Protein AF-W2J9A5-F1 (afdb_monomer_lite)

Radius of gyration: 17.94 Å; chains: 1; bounding box: 37×24×53 Å

Organism: Phytophthora nicotianae (NCBI:txid4792)

Structure (mmCIF, N/CA/C/O backbone):
data_AF-W2J9A5-F1
#
_entry.id   AF-W2J9A5-F1
#
loop_
_atom_site.group_PDB
_atom_site.id
_atom_site.type_symbol
_atom_site.label_atom_id
_atom_site.label_alt_id
_atom_site.label_comp_id
_atom_site.label_asym_id
_atom_site.label_entity_id
_atom_site.label_seq_id
_atom_site.pdbx_PDB_ins_code
_atom_site.Cartn_x
_atom_site.Cartn_y
_atom_site.Cartn_z
_atom_site.occupancy
_atom_site.B_iso_or_equiv
_atom_site.auth_seq_id
_atom_site.auth_comp_id
_atom_site.auth_asym_id
_atom_site.auth_atom_id
_atom_site.pdbx_PDB_model_num
ATOM 1 N N . MET A 1 1 ? 6.295 -5.471 24.175 1.00 48.00 1 MET A N 1
ATOM 2 C CA . MET A 1 1 ? 6.392 -5.963 22.780 1.00 48.00 1 MET A CA 1
ATOM 3 C C . MET A 1 1 ? 5.055 -5.794 22.031 1.00 48.00 1 MET A C 1
ATOM 5 O O . MET A 1 1 ? 4.481 -6.780 21.601 1.00 48.00 1 MET A O 1
ATOM 9 N N . GLY A 1 2 ? 4.512 -4.571 21.902 1.00 56.16 2 GLY A N 1
ATOM 10 C CA . GLY A 1 2 ? 3.123 -4.379 21.416 1.00 56.16 2 GLY A CA 1
ATOM 11 C C . GLY A 1 2 ? 2.942 -3.525 20.153 1.00 56.16 2 GLY A C 1
ATOM 12 O O . GLY A 1 2 ? 1.965 -3.702 19.438 1.00 56.16 2 GLY A O 1
ATOM 13 N N . ALA A 1 3 ? 3.872 -2.615 19.850 1.00 57.38 3 ALA A N 1
ATOM 14 C CA . ALA A 1 3 ? 3.703 -1.646 18.758 1.00 57.38 3 ALA A CA 1
ATOM 15 C C . ALA A 1 3 ? 4.289 -2.104 17.408 1.00 57.38 3 ALA A C 1
ATOM 17 O O . ALA A 1 3 ? 3.843 -1.672 16.350 1.00 57.38 3 ALA A O 1
ATOM 18 N N . TYR A 1 4 ? 5.292 -2.986 17.423 1.00 57.38 4 TYR A N 1
ATOM 19 C CA . TYR A 1 4 ? 5.951 -3.448 16.195 1.00 57.38 4 TYR A CA 1
ATOM 20 C C . TYR A 1 4 ? 5.103 -4.472 15.431 1.00 57.38 4 TYR A C 1
ATOM 22 O O . TYR A 1 4 ? 5.041 -4.442 14.204 1.00 57.38 4 TYR A O 1
ATOM 30 N N . THR A 1 5 ? 4.393 -5.335 16.158 1.00 60.97 5 THR A N 1
ATOM 31 C CA . THR A 1 5 ? 3.461 -6.321 15.600 1.00 60.97 5 THR A CA 1
ATOM 32 C C . THR A 1 5 ? 2.259 -5.657 14.931 1.00 60.97 5 THR A C 1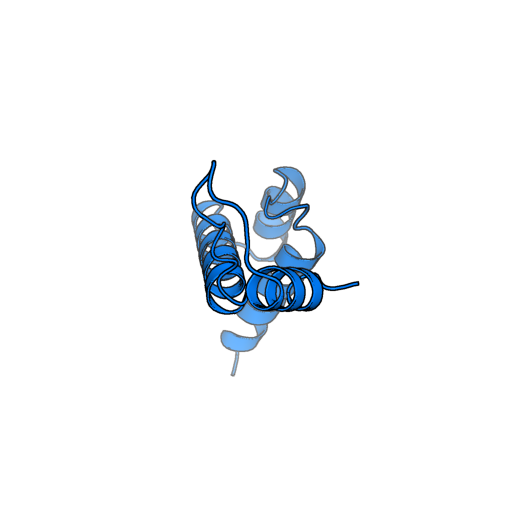
ATOM 34 O O . THR A 1 5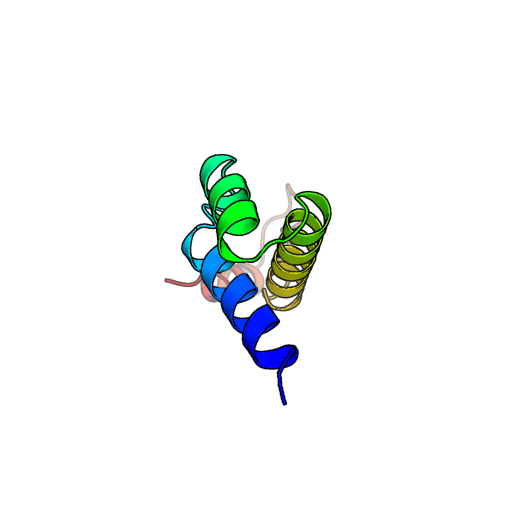 ? 1.860 -6.083 13.850 1.00 60.97 5 THR A O 1
ATOM 37 N N . SER A 1 6 ? 1.722 -4.572 15.502 1.00 73.00 6 SER A N 1
ATOM 38 C CA . SER A 1 6 ? 0.595 -3.848 14.899 1.00 73.00 6 SER A CA 1
ATOM 39 C C . SER A 1 6 ? 0.987 -3.140 13.600 1.00 73.00 6 SER A C 1
ATOM 41 O O . SER A 1 6 ? 0.248 -3.193 12.619 1.00 73.00 6 SER A O 1
ATOM 43 N N . LEU A 1 7 ? 2.180 -2.542 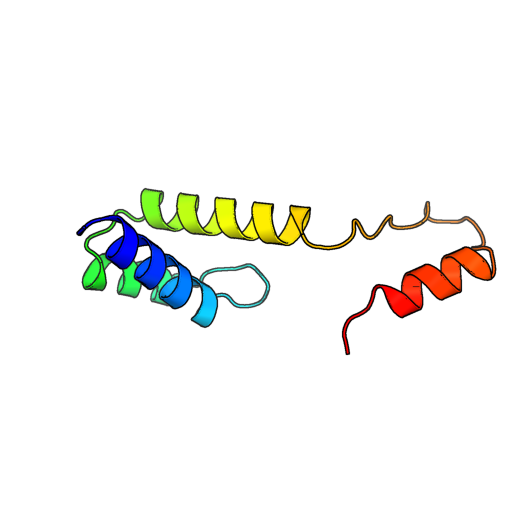13.545 1.00 76.19 7 LEU A N 1
ATOM 44 C CA . LEU A 1 7 ? 2.653 -1.835 12.354 1.00 76.19 7 LEU A CA 1
ATOM 45 C C . LEU A 1 7 ? 2.965 -2.801 11.199 1.00 76.19 7 LEU A C 1
ATOM 47 O O . LEU A 1 7 ? 2.642 -2.508 10.049 1.00 76.19 7 LEU A O 1
ATOM 51 N N . TYR A 1 8 ? 3.512 -3.981 11.504 1.00 81.88 8 TYR A N 1
ATOM 52 C CA . TYR A 1 8 ? 3.736 -5.041 10.517 1.00 81.88 8 TYR A CA 1
ATOM 53 C C . TYR A 1 8 ? 2.424 -5.548 9.892 1.00 81.88 8 TYR A C 1
ATOM 55 O O . TYR A 1 8 ? 2.332 -5.682 8.670 1.00 81.88 8 TYR A O 1
ATOM 63 N N . LEU A 1 9 ? 1.379 -5.748 10.704 1.00 85.38 9 LEU A N 1
ATOM 64 C CA . LEU A 1 9 ? 0.054 -6.154 10.222 1.00 85.38 9 LEU A CA 1
ATOM 65 C C . LEU A 1 9 ? -0.571 -5.108 9.292 1.00 85.38 9 LEU A C 1
ATOM 67 O O . LEU A 1 9 ? -1.100 -5.464 8.241 1.00 85.38 9 LEU A O 1
ATOM 71 N N . VAL A 1 10 ? -0.449 -3.819 9.625 1.00 84.19 10 VAL A N 1
ATOM 72 C CA . VAL A 1 10 ? -0.904 -2.719 8.757 1.00 84.19 10 VAL A CA 1
ATOM 73 C C . VAL A 1 10 ? -0.175 -2.755 7.414 1.00 84.19 10 VAL A C 1
ATOM 75 O O . VAL A 1 10 ? -0.798 -2.616 6.361 1.00 84.19 10 VAL A O 1
ATOM 78 N N . VAL A 1 11 ? 1.146 -2.953 7.428 1.00 84.00 11 VAL A N 1
ATOM 79 C CA . VAL A 1 11 ? 1.954 -3.013 6.203 1.00 84.00 11 VAL A CA 1
ATOM 80 C C . VAL A 1 11 ? 1.519 -4.181 5.319 1.00 84.00 11 VAL A C 1
ATOM 82 O O . VAL A 1 11 ? 1.309 -3.978 4.123 1.00 84.00 11 VAL A O 1
ATOM 85 N N . LEU A 1 12 ? 1.321 -5.373 5.889 1.00 86.44 12 LEU A N 1
ATOM 86 C CA . LEU A 1 12 ? 0.820 -6.539 5.155 1.00 86.44 12 LEU A CA 1
ATOM 87 C C . LEU A 1 12 ? -0.594 -6.312 4.605 1.00 86.44 12 LEU A C 1
ATOM 89 O O . LEU A 1 12 ? -0.863 -6.593 3.437 1.00 86.44 12 LEU A O 1
ATOM 93 N N . PHE A 1 13 ? -1.485 -5.747 5.419 1.00 88.19 13 PHE A N 1
ATOM 94 C CA . PHE A 1 13 ? -2.858 -5.435 5.032 1.00 88.19 13 PHE A CA 1
ATOM 95 C C . PHE A 1 13 ? -2.916 -4.490 3.826 1.00 88.19 13 PHE A C 1
ATOM 97 O O . PHE A 1 13 ? -3.705 -4.698 2.897 1.00 88.19 13 PHE A O 1
ATOM 104 N N . LEU A 1 14 ? -2.084 -3.443 3.843 1.00 86.31 14 LEU A N 1
ATOM 105 C CA . LEU A 1 14 ? -1.984 -2.468 2.762 1.00 86.31 14 LEU A CA 1
ATOM 106 C C . LEU A 1 14 ? -1.305 -3.070 1.529 1.00 86.31 14 LEU A C 1
ATOM 108 O O . LEU A 1 14 ? -1.735 -2.790 0.414 1.00 86.31 14 LEU A O 1
ATOM 112 N N . ALA A 1 15 ? -0.285 -3.912 1.716 1.00 83.75 15 ALA A N 1
ATOM 113 C CA . ALA A 1 15 ? 0.410 -4.613 0.641 1.00 83.75 15 ALA A CA 1
ATOM 114 C C . ALA A 1 15 ? -0.534 -5.515 -0.162 1.00 83.75 15 ALA A C 1
ATOM 116 O O . ALA A 1 15 ? -0.567 -5.419 -1.386 1.00 83.75 15 ALA A O 1
ATOM 117 N N . ALA A 1 16 ? -1.346 -6.323 0.523 1.00 85.81 16 ALA A N 1
ATOM 118 C CA . ALA A 1 16 ? -2.308 -7.226 -0.106 1.00 85.81 16 ALA A CA 1
ATOM 119 C C . ALA A 1 16 ? -3.382 -6.491 -0.929 1.00 85.81 16 ALA A C 1
ATOM 121 O O . ALA A 1 16 ? -3.972 -7.060 -1.841 1.00 85.81 16 ALA A O 1
ATOM 122 N N . ARG A 1 17 ? -3.638 -5.214 -0.618 1.00 85.31 17 ARG A N 1
ATOM 123 C CA . ARG A 1 17 ? -4.640 -4.371 -1.291 1.00 85.31 17 ARG A CA 1
ATOM 124 C C . ARG A 1 17 ? -4.021 -3.309 -2.203 1.00 85.31 17 ARG A C 1
ATOM 126 O O . ARG A 1 17 ? -4.727 -2.415 -2.677 1.00 85.31 17 ARG A O 1
ATOM 133 N N . ASN A 1 18 ? -2.712 -3.377 -2.430 1.00 81.75 18 ASN A N 1
ATOM 134 C CA . ASN A 1 18 ? -2.003 -2.469 -3.316 1.00 81.75 18 ASN A CA 1
ATOM 135 C C . ASN A 1 18 ? -2.027 -3.022 -4.744 1.00 81.75 18 ASN A C 1
ATOM 137 O O . ASN A 1 18 ? -1.459 -4.073 -5.026 1.00 81.75 18 ASN A O 1
ATOM 141 N N . VAL A 1 19 ? -2.660 -2.289 -5.659 1.00 78.75 19 VAL A N 1
ATOM 142 C CA . VAL A 1 19 ? -2.758 -2.676 -7.067 1.00 78.75 19 VAL A CA 1
ATOM 143 C C . VAL A 1 19 ? -1.896 -1.728 -7.890 1.00 78.75 19 VAL A C 1
ATOM 145 O O . VAL A 1 19 ? -2.166 -0.528 -7.958 1.00 78.75 19 VAL A O 1
ATOM 148 N N . ARG A 1 20 ? -0.843 -2.260 -8.528 1.00 76.75 20 ARG A N 1
ATOM 149 C CA . ARG A 1 20 ? 0.091 -1.497 -9.387 1.00 76.75 20 ARG A CA 1
ATOM 150 C C . ARG A 1 20 ? 0.705 -0.271 -8.688 1.00 76.75 20 ARG A C 1
ATOM 152 O O . ARG A 1 20 ? 0.843 0.791 -9.294 1.00 76.75 20 ARG A O 1
ATOM 159 N N . GLY A 1 21 ? 1.032 -0.398 -7.403 1.00 74.00 21 GLY A N 1
ATOM 160 C CA . GLY A 1 21 ? 1.615 0.687 -6.607 1.00 74.00 21 GLY A CA 1
ATOM 161 C C . GLY A 1 21 ? 0.603 1.732 -6.120 1.00 74.00 21 GLY A C 1
ATOM 162 O O . GLY A 1 21 ? 1.008 2.755 -5.570 1.00 74.00 21 GLY A O 1
ATOM 163 N N . LYS A 1 22 ? -0.706 1.504 -6.305 1.00 78.56 22 LYS A N 1
ATOM 164 C CA . LYS A 1 22 ? -1.776 2.387 -5.833 1.00 78.56 22 LYS A CA 1
ATOM 165 C C . LYS A 1 22 ? -2.666 1.687 -4.807 1.00 78.56 22 LYS A C 1
ATOM 167 O O . LYS A 1 22 ? -3.221 0.618 -5.048 1.00 78.56 22 LYS A O 1
ATOM 172 N N . LEU A 1 23 ? -2.865 2.360 -3.676 1.00 83.62 23 LEU A N 1
ATOM 173 C CA . LEU A 1 23 ? -3.876 2.010 -2.681 1.00 83.62 23 LEU A CA 1
ATOM 174 C C . LEU A 1 23 ? -5.216 2.640 -3.061 1.00 83.62 23 LEU A C 1
ATOM 176 O O . LEU A 1 23 ? -5.338 3.864 -3.165 1.00 83.62 23 LEU A O 1
ATOM 180 N N . LEU A 1 24 ? -6.230 1.800 -3.254 1.00 86.06 24 LEU A N 1
ATOM 181 C CA . LEU A 1 24 ? -7.585 2.252 -3.551 1.00 86.06 24 LEU A CA 1
ATOM 182 C C . LEU A 1 24 ? -8.224 2.914 -2.324 1.00 86.06 24 LEU A C 1
ATOM 184 O O . LEU A 1 24 ? -7.926 2.571 -1.180 1.00 86.06 24 LEU A O 1
ATOM 188 N N . ARG A 1 25 ? -9.160 3.844 -2.560 1.00 86.00 25 ARG A N 1
ATOM 189 C CA . ARG A 1 25 ? -9.852 4.574 -1.483 1.00 86.00 25 ARG A CA 1
ATOM 190 C C . ARG A 1 25 ? -10.538 3.631 -0.490 1.00 86.00 25 ARG A C 1
ATOM 192 O O . ARG A 1 25 ? -10.455 3.886 0.705 1.00 86.00 25 ARG A O 1
ATOM 199 N N . GLY A 1 26 ? -11.143 2.545 -0.976 1.00 87.94 26 GLY A N 1
ATOM 200 C CA . GLY A 1 26 ? -11.765 1.523 -0.128 1.00 87.94 26 GLY A CA 1
ATOM 201 C C . GLY A 1 26 ? -10.770 0.897 0.847 1.00 87.94 26 GLY A C 1
ATOM 202 O O . GLY A 1 26 ? -11.004 0.926 2.045 1.00 87.94 26 GLY A O 1
ATOM 203 N N . ALA A 1 27 ? -9.606 0.458 0.356 1.00 86.62 27 ALA A N 1
ATOM 204 C CA . ALA A 1 27 ? -8.553 -0.119 1.193 1.00 86.62 27 ALA A CA 1
ATOM 205 C C . ALA A 1 27 ? -8.041 0.859 2.263 1.00 86.62 27 ALA A C 1
ATOM 207 O O . ALA A 1 27 ? -7.763 0.455 3.388 1.00 86.62 27 ALA A O 1
ATOM 208 N N . ILE A 1 28 ? -7.957 2.151 1.928 1.00 87.81 28 ILE A N 1
ATOM 209 C CA . ILE A 1 28 ? -7.595 3.200 2.887 1.00 87.81 28 ILE A CA 1
ATOM 210 C C . ILE A 1 28 ? -8.676 3.333 3.965 1.00 87.81 28 ILE A C 1
ATOM 212 O O . ILE A 1 28 ? -8.342 3.350 5.142 1.00 87.81 28 ILE A O 1
ATOM 216 N N . CYS A 1 29 ? -9.955 3.405 3.589 1.00 88.69 29 CYS A N 1
ATOM 217 C CA . CYS A 1 29 ? -11.056 3.499 4.550 1.00 88.69 29 CYS A CA 1
ATOM 218 C C . CYS A 1 29 ? -11.127 2.274 5.471 1.00 88.69 29 CYS A C 1
ATOM 220 O O . CYS A 1 29 ? -11.262 2.438 6.679 1.00 88.69 29 CYS A O 1
ATOM 222 N N . THR A 1 30 ? -10.964 1.064 4.932 1.00 90.31 30 THR A N 1
ATOM 223 C CA . THR A 1 30 ? -10.925 -0.158 5.743 1.00 90.31 30 THR A CA 1
ATOM 224 C C . THR A 1 30 ? -9.748 -0.136 6.717 1.00 90.31 30 THR A C 1
ATOM 226 O O . THR A 1 30 ? -9.937 -0.398 7.898 1.00 90.31 30 THR A O 1
ATOM 229 N N . ALA A 1 31 ? -8.558 0.280 6.269 1.00 87.94 31 ALA A N 1
ATOM 230 C CA . ALA A 1 31 ? -7.397 0.391 7.150 1.00 87.94 31 ALA A CA 1
ATOM 231 C C . ALA A 1 31 ? -7.575 1.450 8.256 1.00 87.94 31 ALA A C 1
ATOM 233 O O . ALA A 1 31 ? -7.079 1.271 9.365 1.00 87.94 31 ALA A O 1
ATOM 234 N N . MET A 1 32 ? -8.281 2.551 7.976 1.00 89.44 32 MET A N 1
ATOM 235 C CA . MET A 1 32 ? -8.595 3.557 8.996 1.00 89.44 32 MET A CA 1
ATOM 236 C C . MET A 1 32 ? -9.501 2.982 10.089 1.00 89.44 32 MET A C 1
ATOM 238 O O . MET A 1 32 ? -9.264 3.247 11.263 1.00 89.44 32 MET A O 1
ATOM 242 N N . ASN A 1 33 ? -10.502 2.187 9.702 1.00 89.50 33 ASN A N 1
ATOM 243 C CA . ASN A 1 33 ? -11.465 1.605 10.634 1.00 89.50 33 ASN A CA 1
ATOM 244 C C . ASN A 1 33 ? -10.869 0.446 11.444 1.00 89.50 33 ASN A C 1
ATOM 246 O O . ASN A 1 33 ? -11.087 0.376 12.646 1.00 89.50 33 ASN A O 1
ATOM 250 N N . GLU A 1 34 ? -10.107 -0.445 10.805 1.00 89.06 34 GLU A N 1
ATOM 251 C CA . GLU A 1 34 ? -9.556 -1.637 11.465 1.00 89.06 34 GLU A CA 1
ATOM 252 C C . GLU A 1 34 ? -8.342 -1.328 12.349 1.00 89.06 34 GLU A C 1
ATOM 254 O O . GLU A 1 34 ? -8.189 -1.918 13.414 1.00 89.06 34 GLU A O 1
ATOM 259 N N . PHE A 1 35 ? -7.481 -0.396 11.929 1.00 86.06 35 PHE A N 1
ATOM 260 C CA . PHE A 1 35 ? -6.224 -0.109 12.632 1.00 86.06 35 PHE A CA 1
ATOM 261 C C . PHE A 1 35 ? -6.231 1.226 13.382 1.00 86.06 35 PHE A C 1
ATOM 263 O O . PHE A 1 35 ? -5.214 1.592 13.966 1.00 86.06 35 PHE A O 1
ATOM 270 N N . ILE A 1 36 ? -7.350 1.964 13.363 1.00 86.69 36 ILE A N 1
ATOM 271 C CA . ILE A 1 36 ? -7.505 3.274 14.025 1.00 86.69 36 ILE A CA 1
ATOM 272 C C . ILE A 1 36 ? -6.364 4.229 13.617 1.00 86.69 36 ILE A C 1
ATOM 274 O O . ILE A 1 36 ? -5.782 4.967 14.412 1.00 86.69 36 ILE A O 1
ATOM 278 N N . LEU A 1 37 ? -5.996 4.189 12.335 1.00 85.31 37 LEU A N 1
ATOM 279 C CA . LEU A 1 37 ? -4.946 5.033 11.777 1.00 85.31 37 LEU A CA 1
ATOM 280 C C . LEU A 1 37 ? -5.550 6.186 10.995 1.00 85.31 37 LEU A C 1
ATOM 282 O O . LEU A 1 37 ? -6.518 6.037 10.253 1.00 85.31 37 LEU A O 1
ATOM 286 N N . SER A 1 38 ? -4.911 7.350 11.084 1.00 89.31 38 SER A N 1
ATOM 287 C CA . SER A 1 38 ? -5.277 8.461 10.216 1.00 89.31 38 SER A CA 1
ATOM 288 C C . SER A 1 38 ? -4.960 8.137 8.752 1.00 89.31 38 SER A C 1
ATOM 290 O O . SER A 1 38 ? -3.977 7.459 8.424 1.00 89.31 38 SER A O 1
ATOM 292 N N . ARG A 1 39 ? -5.741 8.720 7.838 1.00 86.62 39 ARG A N 1
ATOM 293 C CA . ARG A 1 39 ? -5.478 8.658 6.393 1.00 86.62 39 ARG A CA 1
ATOM 294 C C . ARG A 1 39 ? -4.045 9.072 6.038 1.00 86.62 39 ARG A C 1
ATOM 296 O O . ARG A 1 39 ? -3.447 8.514 5.119 1.00 86.62 39 ARG A O 1
ATOM 303 N N . ASN A 1 40 ? -3.501 10.052 6.760 1.00 87.75 40 ASN A N 1
ATOM 304 C CA . ASN A 1 40 ? -2.147 10.557 6.548 1.00 87.75 40 ASN A CA 1
ATOM 305 C C . ASN A 1 40 ? -1.087 9.523 6.940 1.00 87.75 40 ASN A C 1
ATOM 307 O O . ASN A 1 40 ? -0.115 9.356 6.205 1.00 87.75 40 ASN A O 1
ATOM 311 N N . CYS A 1 41 ? -1.293 8.789 8.037 1.00 86.62 41 CYS A N 1
ATOM 312 C CA . CYS A 1 41 ? -0.410 7.690 8.432 1.00 86.62 41 CYS A CA 1
ATOM 313 C C . CYS A 1 41 ? -0.383 6.590 7.365 1.00 86.62 41 CYS A C 1
ATOM 315 O O . CYS A 1 41 ? 0.692 6.197 6.922 1.00 86.62 41 CYS A O 1
ATOM 317 N N . ILE A 1 42 ? -1.551 6.163 6.876 1.00 86.38 42 ILE A N 1
ATOM 318 C CA . ILE A 1 42 ? -1.659 5.128 5.833 1.00 86.38 42 ILE A CA 1
ATOM 319 C C . ILE A 1 42 ? -0.942 5.556 4.547 1.00 86.38 42 ILE A C 1
ATOM 321 O O . ILE A 1 42 ? -0.200 4.770 3.958 1.00 86.38 42 ILE A O 1
ATOM 325 N N . LYS A 1 43 ? -1.108 6.818 4.127 1.00 83.94 43 LYS A N 1
ATOM 326 C CA . LYS A 1 43 ? -0.381 7.364 2.972 1.00 83.94 43 LYS A CA 1
ATOM 327 C C . LYS A 1 43 ? 1.132 7.332 3.177 1.00 83.94 43 LYS A C 1
ATOM 329 O O . LYS A 1 43 ? 1.838 6.922 2.264 1.00 83.94 43 LYS A O 1
ATOM 334 N N . LYS A 1 44 ? 1.631 7.730 4.354 1.00 84.75 44 LYS A N 1
ATOM 335 C CA . LYS A 1 44 ? 3.070 7.683 4.668 1.00 84.75 44 LYS A CA 1
ATOM 336 C C . LYS A 1 44 ? 3.612 6.256 4.604 1.00 84.75 44 LYS A C 1
ATOM 338 O O . LYS A 1 44 ? 4.628 6.039 3.955 1.00 84.75 44 LYS A O 1
ATOM 343 N N . ILE A 1 45 ? 2.907 5.292 5.198 1.00 83.81 45 ILE A N 1
ATOM 344 C CA . ILE A 1 45 ? 3.276 3.868 5.150 1.00 83.81 45 ILE A CA 1
ATOM 345 C C . ILE A 1 45 ? 3.314 3.371 3.697 1.00 83.81 45 ILE A C 1
ATOM 347 O O . ILE A 1 45 ? 4.284 2.738 3.283 1.00 83.81 45 ILE A O 1
ATOM 351 N N . GLY A 1 46 ? 2.303 3.720 2.896 1.00 80.31 46 GLY A N 1
ATOM 352 C CA . GLY A 1 46 ? 2.265 3.396 1.470 1.00 80.31 46 GLY A CA 1
ATOM 353 C C . GLY A 1 46 ? 3.437 3.996 0.684 1.00 80.31 46 GLY A C 1
ATOM 354 O O . GLY A 1 46 ? 4.067 3.285 -0.094 1.00 80.31 46 GLY A O 1
ATOM 355 N N . CYS A 1 47 ? 3.771 5.271 0.908 1.00 76.94 47 CYS A N 1
ATOM 356 C CA . CYS A 1 47 ? 4.900 5.934 0.249 1.00 76.94 47 CYS A CA 1
ATOM 357 C C . CYS A 1 47 ? 6.247 5.309 0.626 1.00 76.94 47 CYS A C 1
ATOM 359 O O . CYS A 1 47 ? 7.067 5.077 -0.257 1.00 76.94 47 CYS A O 1
ATOM 361 N N . ILE A 1 48 ? 6.466 5.009 1.912 1.00 76.69 48 ILE A N 1
ATOM 362 C CA . ILE A 1 48 ? 7.690 4.342 2.381 1.00 76.69 48 ILE A CA 1
ATOM 363 C C . ILE A 1 48 ? 7.838 2.988 1.690 1.00 76.69 48 ILE A C 1
ATOM 365 O O . ILE A 1 48 ? 8.920 2.671 1.211 1.00 76.69 48 ILE A O 1
ATOM 369 N N . ARG A 1 49 ? 6.748 2.221 1.560 1.00 72.62 49 ARG A N 1
ATOM 370 C CA . ARG A 1 49 ? 6.775 0.936 0.859 1.00 72.62 49 ARG A CA 1
ATOM 371 C C . ARG A 1 49 ? 7.108 1.087 -0.621 1.00 72.62 49 ARG A C 1
ATOM 373 O O . ARG A 1 49 ? 8.003 0.408 -1.089 1.00 72.62 49 ARG A O 1
ATOM 380 N N . VAL A 1 50 ? 6.454 2.002 -1.338 1.00 69.12 50 VAL A N 1
ATOM 381 C CA . VAL A 1 50 ? 6.769 2.261 -2.757 1.00 69.12 50 VAL A CA 1
ATOM 382 C C . VAL A 1 50 ? 8.229 2.689 -2.926 1.00 69.12 50 VAL A C 1
ATOM 384 O O . VAL A 1 50 ? 8.879 2.284 -3.883 1.00 69.12 50 VAL A O 1
ATOM 387 N N . MET A 1 51 ? 8.763 3.474 -1.990 1.00 64.56 51 MET A N 1
ATOM 388 C CA . MET A 1 51 ? 10.165 3.878 -1.991 1.00 64.56 51 MET A CA 1
ATOM 389 C C . MET A 1 51 ? 11.103 2.702 -1.687 1.00 64.56 51 MET A C 1
ATOM 391 O O . MET A 1 51 ? 12.106 2.557 -2.371 1.00 64.56 51 MET A O 1
ATOM 395 N N . MET A 1 52 ? 10.775 1.827 -0.734 1.00 61.75 52 MET A N 1
ATOM 396 C CA . MET A 1 52 ? 11.547 0.607 -0.465 1.00 61.75 52 MET A CA 1
ATOM 397 C C . MET A 1 52 ? 11.489 -0.381 -1.632 1.00 61.75 52 MET A C 1
ATOM 399 O O . MET A 1 52 ? 12.517 -0.944 -1.994 1.00 61.75 52 MET A O 1
ATOM 403 N N . ASP A 1 53 ? 10.331 -0.543 -2.269 1.00 62.81 53 ASP A N 1
ATOM 404 C CA . ASP A 1 53 ? 10.159 -1.341 -3.486 1.00 62.81 53 ASP A CA 1
ATOM 405 C C . ASP A 1 53 ? 10.985 -0.734 -4.639 1.00 62.81 53 ASP A C 1
ATOM 407 O O . ASP A 1 53 ? 11.626 -1.456 -5.391 1.00 62.81 53 ASP A O 1
ATOM 411 N N . ALA A 1 54 ? 11.052 0.598 -4.752 1.00 58.00 54 ALA A N 1
ATOM 412 C CA . ALA A 1 54 ? 11.877 1.286 -5.750 1.00 58.00 54 ALA A CA 1
ATOM 413 C C . ALA A 1 54 ? 13.388 1.213 -5.463 1.00 58.00 54 ALA A C 1
ATOM 415 O O . ALA A 1 54 ? 14.184 1.255 -6.399 1.00 58.00 54 ALA A O 1
ATOM 416 N N . LEU A 1 55 ? 13.784 1.128 -4.189 1.00 57.12 55 LEU A N 1
ATOM 417 C CA . LEU A 1 55 ? 15.177 0.962 -3.763 1.00 57.12 55 LEU A CA 1
ATOM 418 C C . LEU A 1 55 ? 15.649 -0.494 -3.874 1.00 57.12 55 LEU A C 1
ATOM 420 O O . LEU A 1 55 ? 16.821 -0.729 -4.148 1.00 57.12 55 LEU A O 1
ATOM 424 N N . SER A 1 56 ? 14.754 -1.455 -3.638 1.00 58.03 56 SER A N 1
ATOM 425 C CA . SER A 1 56 ? 15.036 -2.894 -3.739 1.00 58.03 56 SER A CA 1
ATOM 426 C C . SER A 1 56 ? 14.896 -3.424 -5.161 1.00 58.03 56 SER A C 1
ATOM 428 O O . SER A 1 56 ? 15.555 -4.402 -5.512 1.00 58.03 56 SER A O 1
ATOM 430 N N . ALA A 1 57 ? 14.089 -2.775 -6.004 1.00 54.59 57 ALA A N 1
ATOM 431 C CA . ALA A 1 57 ? 14.087 -3.058 -7.425 1.00 54.59 57 ALA A CA 1
ATOM 432 C C . ALA A 1 57 ? 15.473 -2.716 -7.994 1.00 54.59 57 ALA A C 1
ATOM 434 O O . ALA A 1 57 ? 15.913 -1.568 -7.855 1.00 54.59 57 ALA A O 1
ATOM 435 N N . PRO A 1 58 ? 16.167 -3.661 -8.662 1.00 51.41 58 PRO A N 1
ATOM 436 C CA . PRO A 1 58 ? 17.381 -3.330 -9.389 1.00 51.41 58 PRO A CA 1
ATOM 437 C C . PRO A 1 58 ? 17.033 -2.181 -10.326 1.00 51.41 58 PRO A C 1
ATOM 439 O O . PRO A 1 58 ? 16.076 -2.267 -11.102 1.00 51.41 58 PRO A O 1
ATOM 442 N N . LYS A 1 59 ? 17.743 -1.060 -10.163 1.00 51.12 59 LYS A N 1
ATOM 443 C CA . LYS A 1 59 ? 17.482 0.191 -10.871 1.00 51.12 59 LYS A CA 1
ATOM 444 C C . LYS A 1 59 ? 17.490 -0.120 -12.362 1.00 51.12 59 LYS A C 1
ATOM 446 O O . LYS A 1 59 ? 18.558 -0.213 -12.958 1.00 51.12 59 LYS A O 1
ATOM 451 N N . ARG A 1 60 ? 16.308 -0.303 -12.963 1.00 55.06 60 ARG A N 1
ATOM 452 C CA . ARG A 1 60 ? 16.165 -0.470 -14.410 1.00 55.06 60 ARG A CA 1
ATOM 453 C C . ARG A 1 60 ? 16.595 0.851 -15.025 1.00 55.06 60 ARG A C 1
ATOM 455 O O . ARG A 1 60 ? 15.790 1.774 -15.151 1.00 55.06 60 ARG A O 1
ATOM 462 N N . MET A 1 61 ? 17.886 0.980 -15.319 1.00 55.12 61 MET A N 1
ATOM 463 C CA . MET A 1 61 ? 18.391 2.077 -16.123 1.00 55.12 61 MET A CA 1
ATOM 464 C C . MET A 1 61 ? 17.7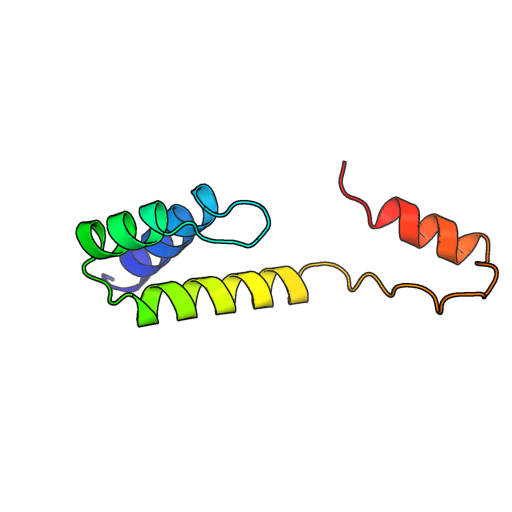13 1.934 -17.473 1.00 55.12 61 MET A C 1
ATOM 466 O O . MET A 1 61 ? 18.029 1.038 -18.250 1.00 55.12 61 MET A O 1
ATOM 470 N N . GLN A 1 62 ? 16.726 2.790 -17.731 1.00 59.72 62 GLN A N 1
ATOM 471 C CA . GLN A 1 62 ? 16.203 2.895 -19.077 1.00 59.72 62 GLN A CA 1
ATOM 472 C C . GLN A 1 62 ? 17.350 3.407 -19.951 1.00 59.72 62 GLN A C 1
ATOM 474 O O . GLN A 1 62 ? 17.915 4.465 -19.645 1.00 59.72 62 GLN A O 1
ATOM 479 N N . PRO A 1 63 ? 17.731 2.674 -21.005 1.00 59.97 63 PRO A N 1
ATOM 480 C CA . PRO A 1 63 ? 18.754 3.152 -21.912 1.00 59.97 63 PRO A CA 1
ATOM 481 C C . PRO A 1 63 ? 18.296 4.470 -22.538 1.00 59.97 63 PRO A C 1
ATOM 483 O O . PRO A 1 63 ? 17.106 4.676 -22.795 1.00 59.97 63 PRO A O 1
ATOM 486 N N . LYS A 1 64 ? 19.240 5.392 -22.762 1.00 65.56 64 LYS A N 1
ATOM 487 C CA . LYS A 1 64 ? 18.950 6.689 -23.389 1.00 65.56 64 LYS A CA 1
ATOM 488 C C . LYS A 1 64 ? 18.210 6.448 -24.714 1.00 65.56 64 LYS A C 1
ATOM 490 O O . LYS A 1 64 ? 18.731 5.762 -25.595 1.00 65.56 64 LYS A O 1
ATOM 495 N N . ARG A 1 65 ? 16.992 6.997 -24.839 1.00 63.75 65 ARG A N 1
ATOM 496 C CA . ARG A 1 6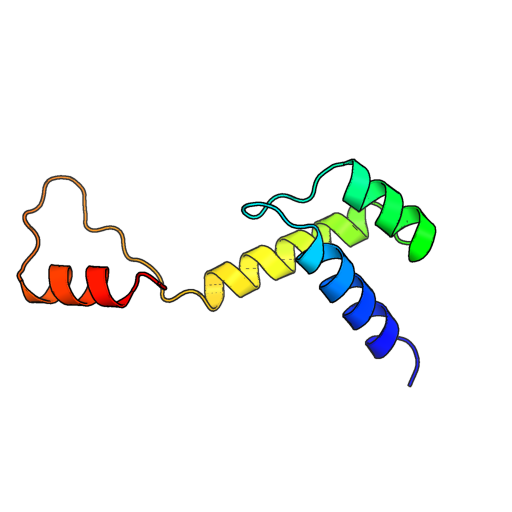5 ? 16.156 6.876 -26.048 1.00 63.75 65 ARG A CA 1
ATOM 497 C C . ARG A 1 65 ? 16.967 7.260 -27.290 1.00 63.75 65 ARG A C 1
ATOM 499 O O . ARG A 1 65 ? 17.602 8.309 -27.302 1.00 63.75 65 ARG A O 1
ATOM 506 N N . GLY A 1 66 ? 16.917 6.416 -28.321 1.00 67.38 66 GLY A N 1
ATOM 507 C CA . GLY A 1 66 ? 17.547 6.667 -29.624 1.00 67.38 66 GLY A CA 1
ATOM 508 C C . GLY A 1 66 ? 18.945 6.070 -29.818 1.00 67.38 66 GLY A C 1
ATOM 509 O O . GLY A 1 66 ? 19.473 6.141 -30.923 1.00 67.38 66 GLY A O 1
ATOM 510 N N . ARG A 1 67 ? 19.543 5.441 -28.798 1.00 75.69 67 ARG A N 1
ATOM 511 C CA . ARG A 1 67 ? 20.810 4.705 -28.943 1.00 75.69 67 ARG A CA 1
ATOM 512 C C . ARG A 1 67 ? 20.545 3.214 -29.178 1.00 75.69 67 ARG A C 1
ATOM 514 O O . ARG A 1 67 ? 19.702 2.626 -28.506 1.00 75.69 67 ARG A O 1
ATOM 521 N N . ARG A 1 68 ? 21.295 2.587 -30.096 1.00 74.75 68 ARG A N 1
ATOM 522 C CA . ARG A 1 68 ? 21.339 1.119 -30.213 1.00 74.75 68 ARG A CA 1
ATOM 523 C C . ARG A 1 68 ? 21.989 0.522 -28.965 1.00 74.75 68 ARG A C 1
ATOM 525 O O . ARG A 1 68 ? 23.105 0.902 -28.615 1.00 74.75 68 ARG A O 1
ATOM 532 N N . LEU A 1 69 ? 21.278 -0.401 -28.327 1.00 75.44 69 LEU A N 1
ATOM 533 C CA . LEU A 1 69 ? 21.788 -1.198 -27.218 1.00 75.44 69 LEU A CA 1
ATOM 534 C C . LEU A 1 69 ? 22.838 -2.190 -27.716 1.00 75.44 69 LEU A C 1
ATOM 536 O O . LEU A 1 69 ? 22.695 -2.769 -28.795 1.00 75.44 69 LEU A O 1
ATOM 540 N N . THR A 1 70 ? 23.882 -2.388 -26.923 1.00 80.69 70 THR A N 1
ATOM 541 C CA . THR A 1 70 ? 24.834 -3.486 -27.109 1.00 80.69 70 THR A CA 1
ATOM 542 C C . THR A 1 70 ? 24.219 -4.807 -26.645 1.00 80.69 70 THR A C 1
ATOM 544 O O . THR A 1 70 ? 23.283 -4.821 -25.846 1.00 80.69 70 THR A O 1
ATOM 547 N N . LEU A 1 71 ? 24.744 -5.934 -27.136 1.00 78.94 71 LEU A N 1
ATOM 548 C CA . LEU A 1 71 ? 24.216 -7.265 -26.815 1.00 78.94 71 LEU A CA 1
ATOM 549 C C . LEU A 1 71 ? 24.171 -7.522 -25.295 1.00 78.94 71 LEU A C 1
ATOM 551 O O . LEU A 1 71 ? 23.186 -8.050 -24.790 1.00 78.94 71 LEU A O 1
ATOM 555 N N . ASN A 1 72 ? 25.192 -7.067 -24.563 1.00 79.25 72 ASN A N 1
ATOM 556 C CA . ASN A 1 72 ? 25.275 -7.215 -23.108 1.00 79.25 72 ASN A CA 1
ATOM 557 C C . ASN A 1 72 ? 24.193 -6.403 -22.379 1.00 79.25 72 ASN A C 1
ATOM 559 O O . ASN A 1 72 ? 23.546 -6.923 -21.476 1.00 79.25 72 ASN A O 1
ATOM 563 N N . GLU A 1 73 ? 23.932 -5.165 -22.813 1.00 74.44 73 GLU A N 1
ATOM 564 C CA . GLU A 1 73 ? 22.868 -4.331 -22.234 1.00 74.44 73 GLU A CA 1
ATOM 565 C C . GLU A 1 73 ? 21.476 -4.948 -22.470 1.00 74.44 73 GLU A C 1
ATOM 567 O O . GLU A 1 73 ? 20.600 -4.850 -21.612 1.00 74.44 73 GLU A O 1
ATOM 572 N N . VAL A 1 74 ? 21.264 -5.617 -23.612 1.00 77.25 74 VAL A N 1
ATOM 573 C CA . VAL A 1 74 ? 20.016 -6.351 -23.891 1.00 77.25 74 VAL A CA 1
ATOM 574 C C . VAL A 1 74 ? 19.857 -7.544 -22.946 1.00 77.25 74 VAL A C 1
ATOM 576 O O . VAL A 1 74 ? 18.771 -7.748 -22.407 1.00 77.25 74 VAL A O 1
ATOM 579 N N . VAL A 1 75 ? 20.928 -8.306 -22.710 1.00 79.19 75 VAL A N 1
ATOM 580 C CA . VAL A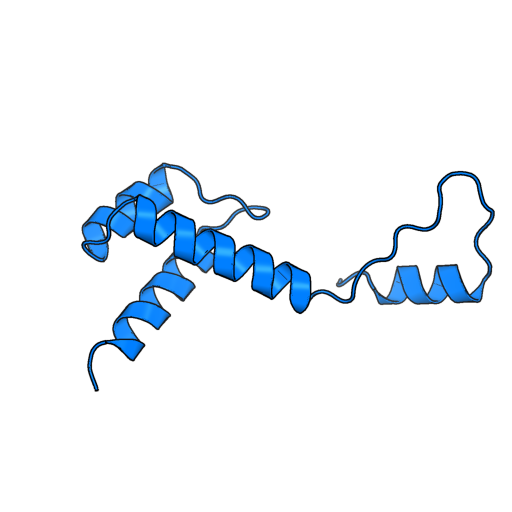 1 75 ? 20.924 -9.457 -21.793 1.00 79.19 75 VAL A CA 1
ATOM 581 C C . VAL A 1 75 ? 20.598 -9.016 -20.361 1.00 79.19 75 VAL A C 1
ATOM 583 O O . VAL A 1 75 ? 19.714 -9.599 -19.732 1.00 79.19 75 VAL A O 1
ATOM 586 N N . GLU A 1 76 ? 21.213 -7.940 -19.865 1.00 74.25 76 GLU A N 1
ATOM 587 C CA . GLU A 1 76 ? 20.905 -7.374 -18.541 1.00 74.25 76 GLU A CA 1
ATOM 588 C C . GLU A 1 76 ? 19.441 -6.923 -18.415 1.00 74.25 76 GLU A C 1
ATOM 590 O O . GLU A 1 76 ? 18.793 -7.161 -17.394 1.00 74.25 76 GLU A O 1
ATOM 595 N N . LEU A 1 77 ? 18.888 -6.314 -19.468 1.00 71.06 77 LEU A N 1
ATOM 596 C CA . LEU A 1 77 ? 17.483 -5.902 -19.517 1.00 71.06 77 LEU A CA 1
ATOM 597 C C . LEU A 1 77 ? 16.520 -7.089 -19.446 1.00 71.06 77 LEU A C 1
ATOM 599 O O . LEU A 1 77 ? 15.511 -6.997 -18.747 1.00 71.06 77 LEU A O 1
ATOM 603 N N . VAL A 1 78 ? 16.827 -8.188 -20.139 1.00 72.56 78 VAL A N 1
ATOM 604 C CA . VAL A 1 78 ? 16.014 -9.414 -20.124 1.00 72.56 78 VAL A CA 1
ATOM 605 C C . VAL A 1 78 ? 16.065 -10.080 -18.748 1.00 72.56 78 VAL A C 1
ATOM 607 O O . VAL A 1 78 ? 15.020 -10.435 -18.210 1.00 72.56 78 VAL A O 1
ATOM 610 N N . HIS A 1 79 ? 17.245 -10.172 -18.128 1.00 66.94 79 HIS A N 1
ATOM 611 C CA . HIS A 1 79 ? 17.389 -10.730 -16.778 1.00 66.94 79 HIS A CA 1
ATOM 612 C C . HIS A 1 79 ? 16.728 -9.876 -15.684 1.00 66.94 79 HIS A C 1
ATOM 614 O O . HIS A 1 79 ? 16.328 -10.404 -14.650 1.00 66.94 79 HIS A O 1
ATOM 620 N N . ALA A 1 80 ? 16.580 -8.566 -15.896 1.00 60.38 80 ALA A N 1
ATOM 621 C CA . ALA A 1 80 ? 15.941 -7.659 -14.942 1.00 60.38 80 ALA A CA 1
ATOM 622 C C . ALA A 1 80 ? 14.396 -7.691 -14.971 1.00 60.38 80 ALA A C 1
ATOM 624 O O . ALA A 1 80 ? 13.751 -6.928 -14.233 1.00 60.38 80 ALA A O 1
ATOM 625 N N . VAL A 1 81 ? 13.771 -8.518 -15.818 1.00 53.66 81 VAL A N 1
ATOM 626 C CA . VAL A 1 81 ? 12.315 -8.727 -15.851 1.00 53.66 81 VAL A CA 1
ATOM 627 C C . VAL A 1 81 ? 11.961 -9.987 -15.051 1.00 53.66 81 VAL A C 1
ATOM 629 O O . VAL A 1 81 ? 12.363 -11.073 -15.454 1.00 53.66 81 VAL A O 1
ATOM 632 N N . PRO A 1 82 ? 11.228 -9.879 -13.924 1.00 50.03 82 PRO A N 1
ATOM 633 C CA . PRO A 1 82 ? 10.736 -11.058 -13.225 1.00 50.03 82 PRO A CA 1
ATOM 634 C C . PRO A 1 82 ? 9.620 -11.708 -14.056 1.00 50.03 82 PRO A C 1
ATOM 636 O O . PRO A 1 82 ? 8.777 -10.986 -14.601 1.00 50.03 82 PRO A O 1
ATOM 639 N N . LEU A 1 83 ? 9.664 -13.043 -14.160 1.00 45.88 83 LEU A N 1
ATOM 640 C CA . LEU A 1 83 ? 8.613 -13.889 -14.743 1.00 45.88 83 LEU A CA 1
ATOM 641 C C . LEU A 1 83 ? 7.294 -13.761 -13.970 1.00 45.88 83 LEU A C 1
ATOM 643 O O . LEU A 1 83 ? 7.354 -13.663 -12.721 1.00 45.88 83 LEU A O 1
#

Sequence (83 aa):
MGAYTSLYLVVLFLAARNVRGKLLRGAICTAMNEFILSRNCIKKIGCIRVMMDALSAPKRMQPKRGRRLTLNEVVELVHAVPL

Secondary structure (DSSP, 8-state):
--HHHHHHHHHHHHHHTEETTEE-HHHHHHHHHHH---HHHHHHHHHHHHHHHHHHS----PPPTTSPPPHHHHHHHHHTS--

pLDDT: mean 74.49, std 12.6, range [45.88, 90.31]

Foldseek 3Di:
DPDVVLLVVLLVLQVVQQDPLDHDPVSLVVSCVPSVDDSVVSVVSSVVVVVVVCVPQPPPPDPDPPDDDDPVNVVVNVVSDDD